Protein AF-A0A368UIX5-F1 (afdb_monomer)

Organism: NCBI:txid989

pLDDT: mean 84.3, std 13.29, range [35.0, 95.94]

Nearest PDB structures (foldseek):
  8etj-assembly1_P  TM=1.960E-01  e=3.594E+00  Schizosaccharomyces pombe

Structure (mmCIF, N/CA/C/O backbone):
data_AF-A0A368UIX5-F1
#
_entry.id   AF-A0A368UIX5-F1
#
loop_
_atom_site.group_PDB
_atom_site.id
_atom_site.type_symbol
_atom_site.label_atom_id
_atom_site.label_alt_id
_atom_site.label_comp_id
_atom_site.label_asym_id
_atom_site.label_entity_id
_atom_site.label_seq_id
_atom_site.pdbx_PDB_ins_code
_atom_site.Cartn_x
_atom_si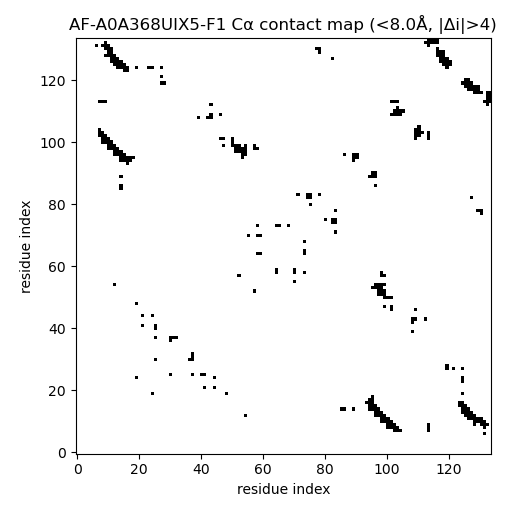te.Cartn_y
_atom_site.Cartn_z
_atom_site.occupancy
_atom_site.B_iso_or_equiv
_atom_site.auth_seq_id
_atom_site.auth_comp_id
_atom_site.auth_asym_id
_atom_site.auth_atom_id
_atom_site.pdbx_PDB_model_num
ATOM 1 N N . MET A 1 1 ? 17.077 -31.101 -7.777 1.00 35.00 1 MET A N 1
ATOM 2 C CA . MET A 1 1 ? 16.125 -31.034 -6.650 1.00 35.00 1 MET A CA 1
ATOM 3 C C . MET A 1 1 ? 16.106 -29.576 -6.275 1.00 35.00 1 MET A C 1
ATOM 5 O O . MET A 1 1 ? 16.957 -29.150 -5.507 1.00 35.00 1 MET A O 1
ATOM 9 N N . ASP A 1 2 ? 15.232 -28.815 -6.919 1.00 35.97 2 ASP A N 1
ATOM 10 C CA . ASP A 1 2 ? 15.146 -27.384 -6.670 1.00 35.97 2 ASP A CA 1
ATOM 11 C C . ASP A 1 2 ? 14.087 -27.205 -5.593 1.00 35.97 2 ASP A C 1
ATOM 13 O O . ASP A 1 2 ? 12.911 -27.507 -5.799 1.00 35.97 2 ASP A O 1
ATOM 17 N N . PHE A 1 3 ? 14.528 -26.818 -4.400 1.00 42.69 3 PHE A N 1
ATOM 18 C CA . PHE A 1 3 ? 13.613 -26.292 -3.405 1.00 42.69 3 PHE A CA 1
A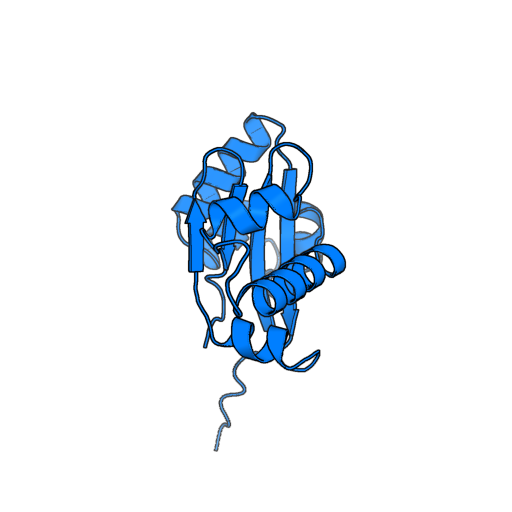TOM 1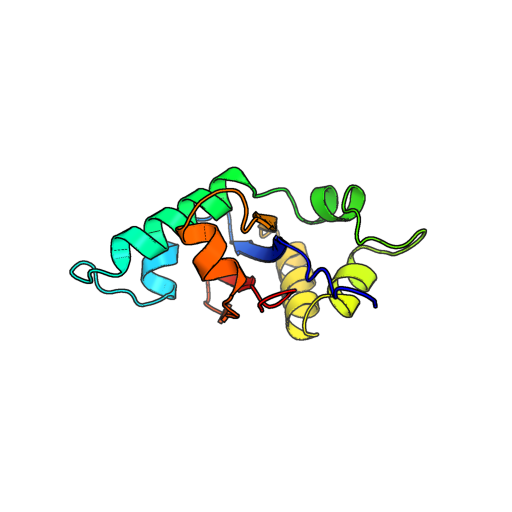9 C C . PHE A 1 3 ? 13.091 -24.972 -3.966 1.00 42.69 3 PHE A C 1
ATOM 21 O O . PHE A 1 3 ? 13.871 -24.060 -4.233 1.00 42.69 3 PHE A O 1
ATOM 28 N N . VAL A 1 4 ? 11.779 -24.885 -4.175 1.00 39.22 4 VAL A N 1
ATOM 29 C CA . VAL A 1 4 ? 11.115 -23.607 -4.415 1.00 39.22 4 VAL A CA 1
ATOM 30 C C . VAL A 1 4 ? 11.232 -22.834 -3.106 1.00 39.22 4 VAL A C 1
ATOM 32 O O . VAL A 1 4 ? 10.472 -23.063 -2.169 1.00 39.22 4 VAL A O 1
ATOM 35 N N . THR A 1 5 ? 12.240 -21.972 -2.998 1.00 37.75 5 THR A N 1
ATOM 36 C CA . THR A 1 5 ? 12.282 -20.947 -1.960 1.00 37.75 5 THR A CA 1
ATOM 37 C C . THR A 1 5 ? 11.222 -19.928 -2.341 1.00 37.75 5 THR A C 1
ATOM 39 O O . THR A 1 5 ? 11.483 -19.025 -3.136 1.00 37.75 5 THR A O 1
ATOM 42 N N . ASN A 1 6 ? 9.998 -20.126 -1.855 1.00 46.62 6 ASN A N 1
ATOM 43 C CA . ASN A 1 6 ? 9.023 -19.051 -1.879 1.00 46.62 6 ASN A CA 1
ATOM 44 C C . ASN A 1 6 ? 9.622 -17.863 -1.103 1.00 46.62 6 ASN A C 1
ATOM 46 O O . ASN A 1 6 ? 10.297 -18.058 -0.089 1.00 46.62 6 ASN A O 1
ATOM 50 N N . SER A 1 7 ? 9.452 -16.659 -1.641 1.00 51.34 7 SER A N 1
ATOM 51 C CA . SER A 1 7 ? 9.918 -15.419 -1.032 1.00 51.34 7 SER A CA 1
ATOM 52 C C . SER A 1 7 ? 9.333 -15.318 0.377 1.00 51.34 7 SER A C 1
ATOM 54 O O . SER A 1 7 ? 8.121 -15.350 0.561 1.00 51.34 7 SER A O 1
ATOM 56 N N . SER A 1 8 ? 10.189 -15.187 1.389 1.00 63.28 8 SER A N 1
ATOM 57 C CA . SER A 1 8 ? 9.812 -14.961 2.791 1.00 63.28 8 SER A CA 1
ATOM 58 C C . SER A 1 8 ? 9.274 -13.546 3.038 1.00 63.28 8 SER A C 1
ATOM 60 O O . SER A 1 8 ? 9.333 -13.045 4.159 1.00 63.28 8 SER A O 1
ATOM 62 N N . SER A 1 9 ? 8.821 -12.846 1.994 1.00 69.50 9 SER A N 1
ATOM 63 C CA . SER A 1 9 ? 8.419 -11.448 2.084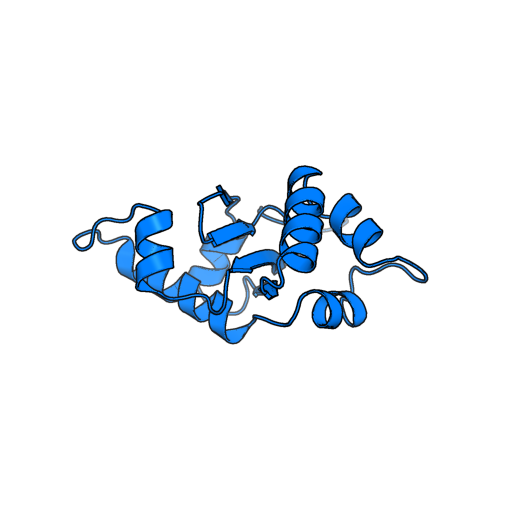 1.00 69.50 9 SER A CA 1
ATOM 64 C C . SER A 1 9 ? 7.288 -11.115 1.124 1.00 69.50 9 SER A C 1
ATOM 66 O O . SER A 1 9 ? 7.377 -11.447 -0.058 1.00 69.50 9 SER A O 1
ATOM 68 N N . THR A 1 10 ? 6.298 -10.391 1.637 1.00 79.88 10 THR A N 1
ATOM 69 C CA . THR A 1 10 ? 5.108 -9.927 0.914 1.00 79.88 10 THR A CA 1
ATOM 70 C C . THR A 1 10 ? 5.184 -8.418 0.744 1.00 79.88 10 THR A C 1
ATOM 72 O O . THR A 1 10 ? 5.405 -7.696 1.721 1.00 79.88 10 THR A O 1
ATOM 75 N N . CYS A 1 11 ? 5.027 -7.931 -0.488 1.00 86.62 11 CYS A N 1
ATOM 76 C CA . CYS A 1 11 ? 5.042 -6.500 -0.791 1.00 86.62 11 CYS A CA 1
ATOM 77 C C . CYS A 1 11 ? 3.625 -5.923 -0.720 1.00 86.62 11 CYS A C 1
ATOM 79 O O . CYS A 1 11 ? 2.659 -6.576 -1.113 1.00 86.62 11 CYS A O 1
ATOM 81 N N . PHE A 1 12 ? 3.503 -4.689 -0.235 1.00 90.88 12 PHE A N 1
ATOM 82 C CA . PHE A 1 12 ? 2.212 -4.021 -0.117 1.00 90.88 12 PHE A CA 1
ATOM 83 C C . PHE A 1 12 ? 2.249 -2.570 -0.598 1.00 90.88 12 PHE A C 1
ATOM 85 O O . PHE A 1 12 ? 3.285 -1.901 -0.556 1.00 90.88 12 PHE A O 1
ATOM 92 N N . VAL A 1 13 ? 1.082 -2.068 -1.010 1.00 93.94 13 VAL A N 1
ATOM 93 C CA . VAL A 1 13 ? 0.832 -0.662 -1.361 1.00 93.94 13 VAL A CA 1
ATOM 94 C C . VAL A 1 13 ? -0.223 -0.097 -0.420 1.00 93.94 13 VAL A C 1
ATOM 96 O O . VAL A 1 13 ? -1.287 -0.690 -0.251 1.00 93.94 13 VAL A O 1
ATOM 99 N N . ILE A 1 14 ? 0.036 1.080 0.148 1.00 94.19 14 ILE A N 1
ATOM 100 C CA . ILE A 1 14 ? -0.919 1.822 0.976 1.00 94.19 14 ILE A CA 1
ATOM 101 C C . ILE A 1 14 ? -1.082 3.234 0.420 1.00 94.19 14 ILE A C 1
ATOM 103 O O . ILE A 1 14 ? -0.111 3.960 0.222 1.00 94.19 14 ILE A O 1
ATOM 107 N N . ILE A 1 15 ? -2.326 3.647 0.200 1.00 95.25 15 ILE A N 1
ATOM 108 C CA . ILE A 1 15 ? -2.685 4.994 -0.239 1.00 95.25 15 ILE A CA 1
ATOM 109 C C . ILE A 1 15 ? -3.603 5.611 0.806 1.00 95.25 15 ILE A C 1
ATOM 111 O O . ILE A 1 15 ? -4.653 5.054 1.134 1.00 95.25 15 ILE A O 1
ATOM 115 N N . VAL A 1 16 ? -3.218 6.787 1.290 1.00 93.81 16 VAL A N 1
ATOM 116 C CA . VAL A 1 16 ? -3.944 7.559 2.305 1.00 93.81 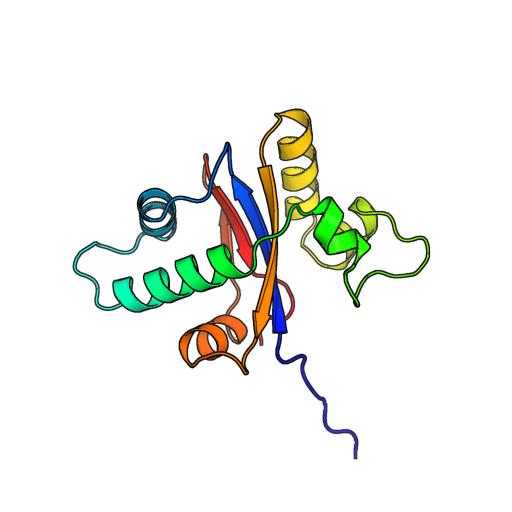16 VAL A CA 1
ATOM 117 C C . VAL A 1 16 ? -3.934 9.040 1.951 1.00 93.81 16 VAL A C 1
ATOM 119 O O . VAL A 1 16 ? -3.082 9.504 1.194 1.00 93.81 16 VAL A O 1
ATOM 122 N N . ASP A 1 17 ? -4.878 9.800 2.500 1.00 89.19 17 ASP A N 1
ATOM 123 C CA . ASP A 1 17 ? -4.933 11.247 2.266 1.00 89.19 17 ASP A CA 1
ATOM 124 C C . ASP A 1 17 ? -3.703 11.961 2.853 1.00 89.19 17 ASP A C 1
ATOM 126 O O . ASP A 1 17 ? -3.048 12.734 2.156 1.00 89.19 17 ASP A O 1
ATOM 130 N N . GLU A 1 18 ? -3.341 11.643 4.100 1.00 86.19 18 GLU A N 1
ATOM 131 C CA . GLU A 1 18 ? -2.189 12.240 4.792 1.00 86.19 18 GLU A CA 1
ATOM 132 C C . GLU A 1 18 ? -1.337 11.185 5.504 1.00 86.19 18 GLU A C 1
ATOM 134 O O . GLU A 1 18 ? -0.149 11.045 5.223 1.00 86.19 18 GLU A O 1
ATOM 139 N N . GLU A 1 19 ? -1.949 10.422 6.411 1.00 88.81 19 GLU A N 1
ATOM 140 C CA . GLU A 1 19 ? -1.269 9.454 7.267 1.00 88.81 19 GLU A CA 1
ATOM 141 C C . GLU A 1 19 ? -2.171 8.242 7.513 1.00 88.81 19 GLU A C 1
ATOM 143 O O . GLU A 1 19 ? -3.383 8.380 7.672 1.00 88.81 19 GLU A O 1
ATOM 148 N N . LEU A 1 20 ? -1.573 7.052 7.594 1.00 88.75 20 LEU A N 1
ATOM 149 C CA . LEU A 1 20 ? -2.269 5.850 8.035 1.00 88.75 20 LEU A CA 1
ATOM 150 C C . LEU A 1 20 ? -2.502 5.909 9.557 1.00 88.75 20 LEU A C 1
ATOM 152 O O . LEU A 1 20 ? -1.546 5.885 10.337 1.00 88.75 20 LEU A O 1
ATOM 156 N N . LYS A 1 21 ? -3.768 5.984 9.983 1.00 91.50 21 LYS A N 1
ATOM 157 C CA . LYS A 1 21 ? -4.174 6.035 11.399 1.00 91.50 21 LYS A CA 1
ATOM 158 C C . LYS A 1 21 ? -4.825 4.729 11.835 1.00 91.50 21 LYS A C 1
ATOM 160 O O . LYS A 1 21 ? -5.594 4.139 11.081 1.00 91.50 21 LYS A O 1
ATOM 165 N N . PHE A 1 22 ? -4.546 4.310 13.067 1.00 90.38 22 PHE A N 1
ATOM 166 C CA . PHE A 1 22 ? -4.996 3.018 13.587 1.00 90.38 22 PHE A CA 1
ATOM 167 C C . PHE A 1 22 ? -6.523 2.893 13.617 1.00 90.38 22 PHE A C 1
ATOM 169 O O . PHE A 1 22 ? -7.070 1.921 13.102 1.00 90.38 22 PHE A O 1
ATOM 176 N N . ASP A 1 23 ? -7.217 3.909 14.136 1.00 89.31 23 ASP A N 1
ATOM 177 C CA . ASP A 1 23 ? -8.683 3.895 14.226 1.00 8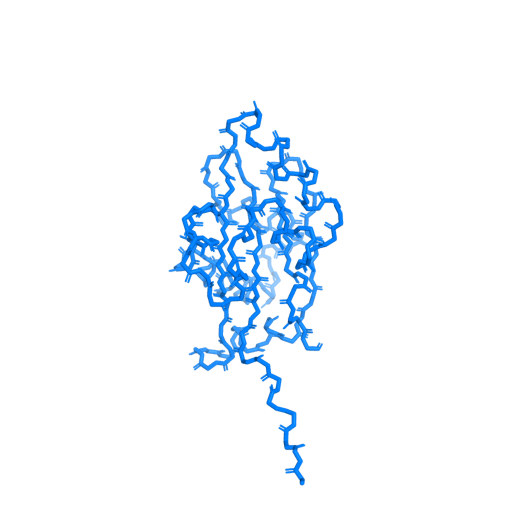9.31 23 ASP A CA 1
ATOM 178 C C . ASP A 1 23 ? -9.348 3.823 12.846 1.00 89.31 23 ASP A C 1
ATOM 180 O O . ASP A 1 23 ? -10.347 3.126 12.664 1.00 89.31 23 ASP A O 1
ATOM 184 N N . GLU A 1 24 ? -8.782 4.514 11.852 1.00 89.25 24 GLU A N 1
ATOM 185 C CA . GLU A 1 24 ? -9.279 4.458 10.478 1.00 89.25 24 GLU A CA 1
ATOM 186 C C . GLU A 1 24 ? -9.041 3.072 9.872 1.00 89.25 24 GLU A C 1
ATOM 188 O O . GLU A 1 24 ? -9.960 2.513 9.280 1.00 89.25 24 GLU A O 1
ATOM 193 N N . PHE A 1 25 ? -7.853 2.493 10.080 1.00 90.75 25 PHE A N 1
ATOM 194 C CA . PHE A 1 25 ? -7.481 1.154 9.621 1.00 90.75 25 PHE A CA 1
ATOM 195 C C . PHE A 1 25 ? -8.396 0.056 10.190 1.00 90.75 25 PHE A C 1
ATOM 197 O O . PHE A 1 25 ? -8.985 -0.717 9.435 1.00 90.75 25 PHE A O 1
ATOM 204 N N . ILE A 1 26 ? -8.588 0.021 11.510 1.00 89.88 26 ILE A N 1
ATOM 205 C CA . ILE A 1 26 ? -9.471 -0.957 12.166 1.00 89.88 26 ILE A CA 1
ATOM 206 C C . ILE A 1 26 ? -10.913 -0.816 11.678 1.00 89.88 26 ILE A C 1
ATOM 208 O O . ILE A 1 26 ? -11.584 -1.819 11.417 1.00 89.88 26 ILE A O 1
ATOM 212 N N . ASN A 1 27 ? -11.380 0.423 11.504 1.00 88.62 27 ASN A N 1
ATOM 213 C CA . ASN A 1 27 ? -12.724 0.688 11.010 1.00 88.62 27 ASN A CA 1
ATOM 214 C C . ASN A 1 27 ? -12.915 0.210 9.560 1.00 88.62 27 ASN A C 1
ATOM 216 O O . ASN A 1 27 ? -13.953 -0.376 9.259 1.00 88.62 27 ASN A O 1
ATOM 220 N N . VAL A 1 28 ? -11.932 0.405 8.668 1.00 89.56 28 VAL A N 1
ATOM 221 C CA . VAL A 1 28 ? -12.044 -0.055 7.268 1.00 89.56 28 VAL A CA 1
ATOM 222 C C . VAL A 1 28 ? -11.918 -1.571 7.116 1.00 89.56 28 VAL A C 1
ATOM 224 O O . VAL A 1 28 ? -12.536 -2.125 6.212 1.00 89.56 28 VAL A O 1
ATOM 227 N N . ILE A 1 29 ? -11.184 -2.254 8.002 1.00 86.94 29 ILE A N 1
ATOM 228 C CA . ILE A 1 29 ? -11.162 -3.729 8.047 1.00 86.94 29 ILE A CA 1
ATOM 229 C C . ILE A 1 29 ? -12.488 -4.279 8.595 1.00 86.94 29 ILE A C 1
ATOM 231 O O . ILE A 1 29 ? -12.892 -5.392 8.265 1.00 86.94 29 ILE A O 1
ATOM 235 N N . GLY A 1 30 ? -13.194 -3.499 9.419 1.00 85.12 30 GLY A N 1
ATOM 236 C CA . GLY A 1 30 ? -14.479 -3.894 9.996 1.00 85.12 30 GLY A CA 1
ATOM 237 C C . GLY A 1 30 ? -14.350 -4.775 11.241 1.00 85.12 30 GLY A C 1
ATOM 238 O O . GLY A 1 30 ? -15.287 -5.500 11.587 1.00 85.12 30 GLY A O 1
ATOM 239 N N . ILE A 1 31 ? -13.210 -4.718 11.939 1.00 82.06 31 ILE A N 1
ATOM 240 C CA . ILE A 1 31 ? -13.032 -5.412 13.218 1.00 82.06 31 ILE A CA 1
ATOM 241 C C . ILE A 1 31 ? -13.786 -4.659 14.311 1.00 82.06 31 ILE A C 1
ATOM 243 O O . ILE A 1 31 ? -13.584 -3.466 14.535 1.00 82.06 31 ILE A O 1
ATOM 247 N N . LYS A 1 32 ? -14.663 -5.369 15.026 1.00 79.62 32 LYS A N 1
ATOM 248 C CA . LYS A 1 32 ? -15.335 -4.814 16.204 1.00 79.62 32 LYS A CA 1
ATOM 249 C C . LYS A 1 32 ? -14.339 -4.627 17.345 1.00 79.62 32 LYS A C 1
ATOM 251 O O . LYS A 1 32 ? -13.451 -5.451 17.545 1.00 79.62 32 LYS A O 1
ATOM 256 N N . ASN A 1 33 ? -14.537 -3.573 18.133 1.00 71.81 33 ASN A N 1
ATOM 257 C CA . ASN A 1 33 ? -13.635 -3.208 19.228 1.00 71.81 33 ASN A CA 1
ATOM 258 C C . ASN A 1 33 ? -13.474 -4.287 20.313 1.00 71.81 33 ASN A C 1
ATOM 260 O O . ASN A 1 33 ? -12.461 -4.269 21.004 1.00 71.81 33 ASN A O 1
ATOM 264 N N . ASP A 1 34 ? -14.450 -5.183 20.463 1.00 78.81 34 ASP A N 1
ATOM 265 C CA . ASP A 1 34 ? -14.488 -6.297 21.417 1.00 78.81 34 ASP A CA 1
ATOM 266 C C . ASP A 1 34 ? -13.988 -7.631 20.827 1.00 78.81 34 ASP A C 1
ATOM 268 O O . ASP A 1 34 ? -14.048 -8.670 21.483 1.00 78.81 34 ASP A O 1
ATOM 272 N N . SER A 1 35 ? -13.501 -7.619 19.586 1.00 81.00 35 SER A N 1
ATOM 273 C CA . SER A 1 35 ? -13.010 -8.807 18.895 1.00 81.00 35 SER A CA 1
ATOM 274 C C . SER A 1 35 ? -11.610 -9.200 19.360 1.00 81.00 35 SER A C 1
ATOM 276 O O . SER A 1 35 ? -10.703 -8.371 19.381 1.00 81.00 35 SER A O 1
ATOM 278 N N . SER A 1 36 ? -11.389 -10.496 19.592 1.00 78.69 36 SER A N 1
ATOM 279 C CA . SER A 1 36 ? -10.054 -11.065 19.841 1.00 78.69 36 SER A CA 1
ATOM 280 C C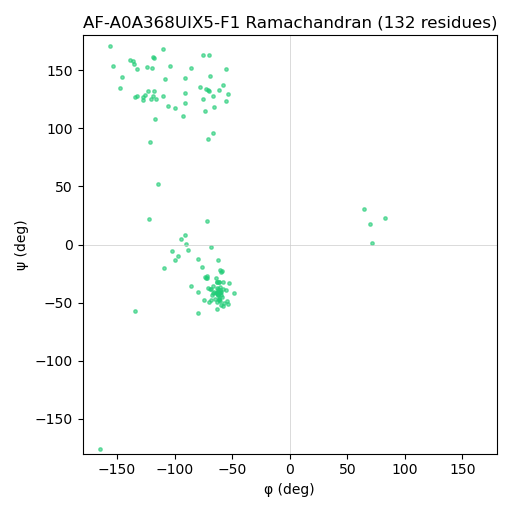 . SER A 1 36 ? -9.083 -10.898 18.663 1.00 78.69 36 SER A C 1
ATOM 282 O O . SER A 1 36 ? -7.886 -11.096 18.826 1.00 78.69 36 SER A O 1
ATOM 284 N N . PHE A 1 37 ? -9.578 -10.528 17.476 1.00 82.69 37 PHE A N 1
ATOM 285 C CA . PHE A 1 37 ? -8.739 -10.223 16.314 1.00 82.69 37 PHE A CA 1
ATOM 286 C C . PHE A 1 37 ? -8.130 -8.818 16.361 1.00 82.69 37 PHE A C 1
ATOM 288 O O . PHE A 1 37 ? -7.233 -8.533 15.573 1.00 82.69 37 PHE A O 1
ATOM 295 N N . ARG A 1 38 ? -8.585 -7.935 17.262 1.00 85.25 38 ARG A N 1
ATOM 296 C CA . ARG A 1 38 ? -8.076 -6.560 17.362 1.00 85.25 38 ARG A CA 1
ATOM 297 C C . ARG A 1 38 ? -6.557 -6.530 17.523 1.00 85.25 38 ARG A C 1
ATOM 299 O O . ARG A 1 38 ? -5.903 -5.846 16.749 1.00 85.25 38 ARG A O 1
ATOM 306 N N . ASP A 1 39 ? -6.021 -7.327 18.442 1.00 86.06 39 ASP A N 1
ATOM 307 C CA . ASP A 1 39 ? -4.586 -7.364 18.757 1.00 86.06 39 ASP A CA 1
ATOM 308 C C . ASP A 1 39 ? -3.739 -7.833 17.556 1.00 86.06 39 ASP A C 1
ATOM 310 O O . ASP A 1 39 ? -2.612 -7.377 17.345 1.00 86.06 39 ASP A O 1
ATOM 314 N N . ILE A 1 40 ? -4.302 -8.719 16.724 1.00 86.88 40 ILE A N 1
ATOM 315 C CA . ILE A 1 40 ? -3.665 -9.223 15.498 1.00 86.88 40 ILE A CA 1
ATOM 316 C C . ILE A 1 40 ? -3.564 -8.100 14.459 1.00 86.88 40 ILE A C 1
ATOM 318 O O . ILE A 1 40 ? -2.495 -7.873 13.892 1.00 86.88 40 ILE A O 1
ATOM 322 N N . TYR A 1 41 ? -4.654 -7.364 14.232 1.00 88.00 41 TYR A N 1
ATOM 323 C CA . TYR A 1 41 ? -4.658 -6.245 13.287 1.00 88.00 41 TYR A CA 1
ATOM 324 C C . TYR A 1 41 ? -3.909 -5.018 13.817 1.00 88.00 41 TYR A C 1
ATOM 326 O O . TYR A 1 41 ? -3.334 -4.271 13.035 1.00 88.00 41 TYR A O 1
ATOM 334 N N . GLU A 1 42 ? -3.851 -4.821 15.130 1.00 90.12 42 GLU A N 1
ATOM 335 C CA . GLU A 1 42 ? -2.971 -3.831 15.754 1.00 90.12 42 GLU A CA 1
ATOM 336 C C . GLU A 1 42 ? -1.505 -4.135 15.475 1.00 90.12 42 GLU A C 1
ATOM 338 O O . GLU A 1 42 ? -0.771 -3.271 14.999 1.00 90.12 42 GLU A O 1
ATOM 343 N N . SER A 1 43 ? -1.101 -5.389 15.653 1.00 89.06 43 SER A N 1
ATOM 344 C CA . SER A 1 43 ? 0.251 -5.827 15.317 1.00 89.06 43 SER A CA 1
ATOM 345 C C . SER A 1 43 ? 0.559 -5.642 13.823 1.00 89.06 43 SER A C 1
ATOM 347 O O . SER A 1 43 ? 1.630 -5.146 13.480 1.00 89.06 43 SER A O 1
ATOM 349 N N . LEU A 1 44 ? -0.390 -5.951 12.928 1.00 88.88 44 LEU A N 1
ATOM 350 C CA . LEU A 1 44 ? -0.249 -5.689 11.489 1.00 88.88 44 LEU A CA 1
ATOM 351 C C . LEU A 1 44 ? -0.110 -4.192 11.174 1.00 88.88 44 LEU A C 1
ATOM 353 O O . LEU A 1 44 ? 0.722 -3.802 10.359 1.00 88.88 44 LEU A O 1
ATOM 357 N N . PHE A 1 45 ? -0.911 -3.346 11.821 1.00 91.44 45 PHE A N 1
ATOM 358 C CA . PHE A 1 45 ? -0.853 -1.900 11.632 1.00 91.44 45 PHE A CA 1
ATOM 359 C C . PHE A 1 45 ? 0.529 -1.341 11.977 1.00 91.44 45 PHE A C 1
ATOM 361 O O . PHE A 1 45 ? 1.077 -0.536 11.220 1.00 91.44 45 PHE A O 1
ATOM 368 N N . TYR A 1 46 ? 1.099 -1.771 13.105 1.00 90.44 46 TYR A N 1
ATOM 369 C CA . TYR A 1 46 ? 2.441 -1.354 13.500 1.00 90.44 46 TYR A CA 1
ATOM 370 C C . TYR A 1 46 ? 3.514 -1.921 12.564 1.00 90.44 46 TYR A C 1
ATOM 372 O O . TYR A 1 46 ? 4.407 -1.182 12.162 1.00 90.44 46 TYR A O 1
ATOM 380 N N . ALA A 1 47 ? 3.363 -3.166 12.101 1.00 88.06 47 ALA A N 1
ATOM 381 C CA . ALA A 1 47 ? 4.264 -3.747 11.107 1.00 88.06 47 ALA A CA 1
ATOM 382 C C . ALA A 1 47 ? 4.269 -2.962 9.780 1.00 88.06 47 ALA A C 1
ATOM 384 O O . ALA A 1 47 ? 5.328 -2.781 9.176 1.00 88.06 47 ALA A O 1
ATOM 385 N N . PHE A 1 48 ? 3.113 -2.436 9.348 1.00 89.00 48 PHE A N 1
ATOM 386 C CA . PHE A 1 48 ? 3.057 -1.481 8.240 1.00 89.00 48 PHE A CA 1
ATOM 387 C C . PHE A 1 48 ? 3.797 -0.192 8.589 1.00 89.00 48 PHE A C 1
ATOM 389 O O . PHE A 1 48 ? 4.714 0.186 7.870 1.00 89.00 48 PHE A O 1
ATOM 396 N N . LYS A 1 49 ? 3.437 0.475 9.692 1.00 88.19 49 LYS A N 1
ATOM 397 C CA . LYS A 1 49 ? 4.053 1.743 10.133 1.00 88.19 49 LYS A CA 1
ATOM 398 C C . LYS A 1 49 ? 5.578 1.712 10.139 1.00 88.19 49 LYS A C 1
ATOM 400 O O . LYS A 1 49 ? 6.183 2.680 9.686 1.00 88.19 49 LYS A O 1
ATOM 405 N N . ASP A 1 50 ? 6.162 0.616 10.602 1.00 85.75 50 ASP A N 1
ATOM 406 C CA . ASP A 1 50 ? 7.610 0.479 10.746 1.00 85.75 50 ASP A CA 1
ATOM 407 C C . ASP A 1 50 ? 8.335 0.232 9.409 1.00 85.75 50 ASP A C 1
ATOM 409 O O . ASP A 1 50 ? 9.530 0.502 9.311 1.00 85.75 50 ASP A O 1
ATOM 413 N N . ASN A 1 51 ? 7.624 -0.226 8.371 1.00 82.88 51 ASN A N 1
ATOM 414 C CA . ASN A 1 51 ? 8.185 -0.593 7.062 1.00 82.88 51 ASN A CA 1
ATOM 415 C C . ASN A 1 51 ? 7.574 0.199 5.889 1.00 82.88 51 ASN A C 1
ATOM 417 O O . ASN A 1 51 ? 7.591 -0.267 4.750 1.00 82.88 51 ASN A O 1
ATOM 421 N N . LEU A 1 52 ? 6.993 1.373 6.150 1.00 88.69 52 LEU A N 1
ATOM 422 C CA . LEU A 1 52 ? 6.406 2.234 5.122 1.00 88.69 52 LEU A CA 1
ATOM 423 C C . LEU A 1 52 ? 7.431 3.239 4.590 1.00 88.69 52 LEU A C 1
ATOM 425 O O . LEU A 1 52 ? 7.905 4.112 5.316 1.00 88.69 52 LEU A O 1
ATOM 429 N N . GLU A 1 53 ? 7.671 3.194 3.285 1.00 92.06 53 GLU A N 1
ATOM 430 C CA . GLU A 1 53 ? 8.461 4.182 2.551 1.00 92.06 53 GLU A CA 1
ATOM 431 C C . GLU A 1 53 ? 7.610 4.848 1.458 1.00 92.06 53 GLU A C 1
ATOM 433 O O . GLU A 1 53 ? 6.666 4.236 0.945 1.00 92.06 53 GLU A O 1
ATOM 438 N N . PRO A 1 54 ? 7.900 6.103 1.057 1.00 94.50 54 PRO A N 1
ATOM 439 C CA . PRO A 1 54 ? 7.256 6.705 -0.106 1.00 94.50 54 PRO A CA 1
ATOM 440 C C . PRO A 1 54 ? 7.411 5.802 -1.333 1.00 94.50 54 PRO A C 1
ATOM 442 O O . PRO A 1 54 ? 8.518 5.395 -1.678 1.00 94.50 54 PRO A O 1
ATOM 445 N N . ALA A 1 55 ? 6.312 5.508 -2.030 1.00 93.50 55 ALA A N 1
ATOM 446 C CA . ALA A 1 55 ? 6.284 4.454 -3.047 1.00 93.50 55 ALA A CA 1
ATOM 447 C C . ALA A 1 55 ? 7.346 4.622 -4.149 1.00 93.50 55 ALA A C 1
ATOM 449 O O . ALA A 1 55 ? 7.975 3.655 -4.569 1.00 93.50 55 ALA A O 1
ATOM 450 N N . ARG A 1 56 ? 7.594 5.861 -4.598 1.00 92.88 56 ARG A N 1
ATOM 451 C CA . ARG A 1 56 ? 8.636 6.139 -5.601 1.00 92.88 56 ARG A CA 1
ATOM 452 C C . ARG A 1 56 ? 10.048 5.883 -5.071 1.00 92.88 56 ARG A C 1
ATOM 454 O O . ARG A 1 56 ? 10.898 5.442 -5.838 1.00 92.88 56 ARG A O 1
ATOM 461 N N . GLU A 1 57 ? 10.307 6.165 -3.799 1.00 93.25 57 GLU A N 1
ATOM 462 C CA . GLU A 1 57 ? 11.605 5.910 -3.162 1.00 93.25 57 GLU A CA 1
ATOM 463 C C . GLU A 1 57 ? 11.819 4.406 -2.995 1.00 93.25 57 GLU A C 1
ATOM 465 O O . GLU A 1 57 ? 12.815 3.882 -3.495 1.00 93.25 57 GLU A O 1
ATOM 470 N N . PHE A 1 58 ? 10.816 3.715 -2.448 1.00 92.31 58 PHE A N 1
ATOM 471 C CA . PHE A 1 58 ? 10.803 2.264 -2.289 1.00 92.31 58 PHE A CA 1
ATOM 472 C C . PHE A 1 58 ? 11.066 1.534 -3.609 1.00 92.31 58 PHE A C 1
ATOM 474 O O . PHE A 1 58 ? 11.950 0.688 -3.701 1.00 92.31 58 PHE A O 1
ATOM 481 N N . ILE A 1 59 ? 10.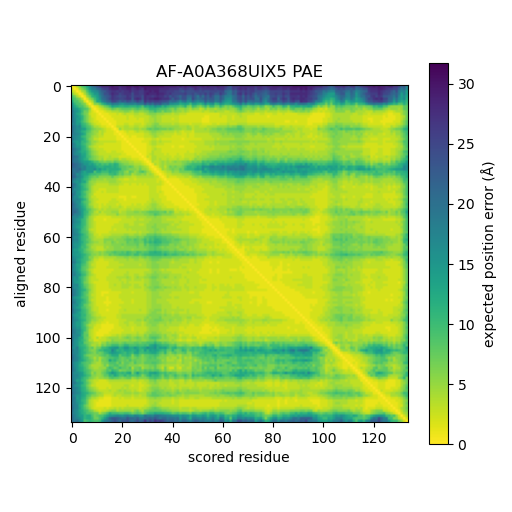329 1.870 -4.675 1.00 91.25 59 ILE A N 1
ATOM 482 C CA . ILE A 1 59 ? 10.488 1.204 -5.976 1.00 91.25 59 ILE A CA 1
ATOM 483 C C . ILE A 1 59 ? 11.890 1.443 -6.538 1.00 91.25 59 ILE A C 1
ATOM 485 O O . ILE A 1 59 ? 12.479 0.536 -7.121 1.00 91.25 59 ILE A O 1
ATOM 489 N N . ASN A 1 60 ? 12.455 2.638 -6.347 1.00 88.50 60 ASN A N 1
ATOM 490 C CA . ASN A 1 60 ? 13.780 2.956 -6.868 1.00 88.50 60 ASN A CA 1
ATOM 491 C C . ASN A 1 60 ? 14.899 2.110 -6.247 1.00 88.50 60 ASN A C 1
ATOM 493 O O . ASN A 1 60 ? 15.899 1.872 -6.924 1.00 88.50 60 ASN A O 1
ATOM 497 N N . THR A 1 61 ? 14.729 1.655 -5.007 1.00 87.31 61 THR A N 1
ATOM 498 C CA . THR A 1 61 ? 15.685 0.811 -4.273 1.00 87.31 61 THR A CA 1
ATOM 499 C C . THR A 1 61 ? 15.269 -0.664 -4.229 1.00 87.31 61 THR A C 1
ATOM 501 O O . THR A 1 61 ? 16.029 -1.513 -3.761 1.00 87.31 61 THR A O 1
ATOM 504 N N . CYS A 1 62 ? 14.080 -0.989 -4.739 1.00 84.25 62 CYS A N 1
ATOM 505 C CA . CYS A 1 62 ? 13.491 -2.314 -4.661 1.00 84.25 62 CYS A CA 1
ATOM 506 C C . CYS A 1 62 ? 14.274 -3.352 -5.478 1.00 84.25 62 CYS A C 1
ATOM 508 O O . CYS A 1 62 ? 14.461 -3.209 -6.686 1.00 84.25 62 CYS A O 1
ATOM 510 N N . ARG A 1 63 ? 14.634 -4.475 -4.841 1.00 83.75 63 ARG A N 1
ATOM 511 C CA . ARG A 1 63 ? 15.331 -5.603 -5.491 1.00 83.75 63 ARG A CA 1
ATOM 512 C C . ARG A 1 63 ? 14.556 -6.248 -6.646 1.00 83.75 63 ARG A C 1
ATOM 514 O O . ARG A 1 63 ? 15.158 -6.935 -7.464 1.00 83.75 63 ARG A O 1
ATOM 521 N N . TRP A 1 64 ? 13.232 -6.082 -6.682 1.00 84.56 64 TRP A N 1
ATOM 522 C CA . TRP A 1 64 ? 12.367 -6.639 -7.727 1.00 84.56 64 TRP A CA 1
ATOM 523 C C . TRP A 1 64 ? 12.218 -5.712 -8.935 1.00 84.56 64 TRP A C 1
ATOM 525 O O . TRP A 1 64 ? 11.559 -6.092 -9.907 1.00 84.56 64 TRP A O 1
ATOM 535 N N . ARG A 1 65 ? 12.778 -4.498 -8.878 1.00 87.19 65 ARG A N 1
ATOM 536 C CA . ARG A 1 65 ? 12.771 -3.569 -10.003 1.00 87.19 65 ARG A CA 1
ATOM 537 C C . ARG A 1 65 ? 13.740 -4.045 -11.080 1.00 87.19 65 ARG A C 1
ATOM 539 O O . ARG A 1 65 ? 14.876 -4.416 -10.790 1.00 87.19 65 ARG A O 1
ATOM 546 N N . GLN A 1 66 ? 13.284 -4.023 -12.326 1.00 90.44 66 GLN A N 1
ATOM 547 C CA . GLN A 1 66 ? 14.112 -4.355 -13.482 1.00 90.44 66 GLN A CA 1
ATOM 548 C C . GLN A 1 66 ? 14.886 -3.121 -13.970 1.00 90.44 66 GLN A C 1
ATOM 550 O O . GLN A 1 66 ? 14.450 -1.982 -13.787 1.00 90.44 66 GLN A O 1
ATOM 555 N N . ASP A 1 67 ? 16.050 -3.334 -14.587 1.00 89.19 67 ASP A N 1
ATOM 556 C CA . ASP A 1 67 ? 16.853 -2.228 -15.116 1.00 89.19 67 ASP A CA 1
ATOM 557 C C . ASP A 1 67 ? 16.075 -1.451 -16.193 1.00 89.19 67 ASP A C 1
ATOM 559 O O . ASP A 1 67 ? 15.446 -2.040 -17.072 1.00 89.19 67 ASP A O 1
ATOM 563 N N . GLY A 1 68 ? 16.081 -0.122 -16.092 1.00 88.19 68 GLY A N 1
ATOM 564 C CA . GLY A 1 68 ? 15.302 0.764 -16.964 1.00 88.19 68 GLY A CA 1
ATOM 565 C C . GLY A 1 68 ? 13.779 0.757 -16.748 1.00 88.19 68 GLY A C 1
ATOM 566 O O . GLY A 1 68 ? 13.080 1.483 -17.453 1.00 88.19 68 GLY A O 1
ATOM 567 N N . GLU A 1 69 ? 13.249 -0.006 -15.786 1.00 92.69 69 GLU A N 1
ATOM 568 C CA . GLU A 1 69 ? 11.809 -0.075 -15.507 1.00 92.69 69 GLU A CA 1
ATOM 569 C C . GLU A 1 69 ? 11.299 1.221 -14.858 1.00 92.69 69 GLU A C 1
ATOM 571 O O . GLU A 1 69 ? 11.899 1.739 -13.904 1.00 92.69 69 GLU A O 1
ATOM 576 N N . SER A 1 70 ? 10.181 1.750 -15.365 1.00 93.62 70 SER A N 1
ATOM 577 C CA . SER A 1 70 ? 9.495 2.885 -14.744 1.00 93.62 70 SER A CA 1
ATOM 578 C C . SER A 1 70 ? 8.716 2.457 -13.492 1.00 93.62 70 SER A C 1
ATOM 580 O O . SER A 1 70 ? 8.432 1.279 -13.282 1.00 93.62 70 SER A O 1
ATOM 582 N N . VAL A 1 71 ? 8.345 3.419 -12.644 1.00 92.75 71 VAL A N 1
ATOM 583 C CA . VAL A 1 71 ? 7.518 3.148 -11.452 1.00 92.75 71 VAL A CA 1
ATOM 584 C C . VAL A 1 71 ? 6.169 2.550 -11.854 1.00 92.75 71 VAL A C 1
ATOM 586 O O . VAL A 1 71 ? 5.677 1.609 -11.237 1.00 92.75 71 VAL A O 1
ATOM 589 N N . GLU A 1 72 ? 5.581 3.082 -12.916 1.00 94.56 72 GLU A N 1
ATOM 590 C CA . GLU A 1 72 ? 4.287 2.667 -13.424 1.00 94.56 72 GLU A CA 1
ATOM 591 C C . GLU A 1 72 ? 4.344 1.256 -14.028 1.00 94.56 72 GLU A C 1
ATOM 593 O O . GLU A 1 72 ? 3.420 0.470 -13.810 1.00 94.56 72 GLU A O 1
ATOM 598 N N . ASP A 1 73 ? 5.429 0.905 -14.724 1.00 94.50 73 ASP A N 1
ATOM 599 C CA . ASP A 1 73 ? 5.636 -0.448 -15.258 1.00 94.50 73 ASP A CA 1
ATOM 600 C C . ASP A 1 73 ? 5.828 -1.467 -14.128 1.00 94.50 73 ASP A C 1
ATOM 602 O O . ASP A 1 73 ? 5.204 -2.529 -14.152 1.00 94.50 73 ASP A O 1
ATOM 606 N N . PHE A 1 74 ? 6.594 -1.106 -13.091 1.00 93.06 74 PHE A N 1
ATOM 607 C CA . PHE A 1 74 ? 6.767 -1.936 -11.899 1.00 93.06 74 PHE A CA 1
ATOM 608 C C . PHE A 1 74 ? 5.420 -2.254 -11.238 1.00 93.06 74 PHE A C 1
ATOM 610 O O . PHE A 1 74 ? 5.104 -3.419 -10.993 1.00 93.06 74 PHE A O 1
ATOM 617 N N . ILE A 1 75 ? 4.592 -1.232 -10.989 1.00 92.88 75 ILE A N 1
ATOM 618 C CA . ILE A 1 75 ? 3.272 -1.419 -10.369 1.00 92.88 75 ILE A CA 1
ATOM 619 C C . ILE A 1 75 ? 2.371 -2.263 -11.273 1.00 92.88 75 ILE A C 1
ATOM 621 O O . ILE A 1 75 ? 1.701 -3.163 -10.781 1.00 92.88 75 ILE A O 1
ATOM 625 N N . SER A 1 76 ? 2.383 -2.019 -12.586 1.00 93.69 76 SER A N 1
ATOM 626 C CA . SER A 1 76 ? 1.574 -2.777 -13.553 1.00 93.69 76 SER A CA 1
ATOM 627 C C . SER A 1 76 ? 1.947 -4.256 -13.619 1.00 93.69 76 SER A C 1
ATOM 629 O O . SER A 1 76 ? 1.097 -5.093 -13.913 1.00 93.69 76 SER A O 1
ATOM 631 N N . ARG A 1 77 ? 3.225 -4.577 -13.392 1.00 92.19 77 ARG A N 1
ATOM 632 C CA . ARG A 1 77 ? 3.737 -5.947 -13.395 1.00 92.19 77 ARG A CA 1
ATOM 633 C C . ARG A 1 77 ? 3.447 -6.673 -12.088 1.00 92.19 77 ARG A C 1
ATOM 635 O O . ARG A 1 77 ? 3.151 -7.863 -12.122 1.00 92.19 77 ARG A O 1
ATOM 642 N N . MET A 1 78 ? 3.590 -5.980 -10.962 1.00 89.19 78 MET A N 1
ATOM 643 C CA . MET A 1 78 ? 3.477 -6.590 -9.637 1.00 89.19 78 MET A CA 1
ATOM 644 C C . MET A 1 78 ? 2.029 -6.646 -9.146 1.00 89.19 78 MET A C 1
ATOM 646 O O . MET A 1 78 ? 1.652 -7.622 -8.514 1.00 89.19 78 MET A O 1
ATOM 650 N N . TYR A 1 79 ? 1.208 -5.644 -9.459 1.00 91.00 79 TYR A N 1
ATOM 651 C CA . TYR A 1 79 ? -0.120 -5.471 -8.875 1.00 91.00 79 TYR A CA 1
ATOM 652 C C . TYR A 1 79 ? -1.238 -5.529 -9.925 1.00 91.00 79 TYR A C 1
ATOM 654 O O . TYR A 1 79 ? -1.005 -5.303 -11.117 1.00 91.00 79 TYR A O 1
ATOM 662 N N . PRO A 1 80 ? -2.492 -5.774 -9.503 1.00 91.56 80 PRO A N 1
ATOM 663 C CA . PRO A 1 80 ? -3.648 -5.661 -10.382 1.00 91.56 80 PRO A CA 1
ATOM 664 C C . PRO A 1 80 ? -3.743 -4.273 -11.048 1.00 91.56 80 PRO A C 1
ATOM 666 O O . PRO A 1 80 ? -3.394 -3.267 -10.425 1.00 91.56 80 PRO A O 1
ATOM 669 N N . PRO A 1 81 ? -4.323 -4.157 -12.262 1.00 93.06 81 PRO A N 1
ATOM 670 C CA . PRO A 1 81 ? -4.434 -2.879 -12.981 1.00 93.06 81 PRO A CA 1
ATOM 671 C C . PRO A 1 81 ? -5.078 -1.746 -12.169 1.00 93.06 81 PRO A C 1
ATOM 673 O O . PRO A 1 81 ? -4.687 -0.585 -12.279 1.00 93.06 81 PRO A O 1
ATOM 676 N N . LYS A 1 82 ? -6.027 -2.096 -11.295 1.00 94.19 82 LYS A N 1
ATOM 677 C CA . LYS A 1 82 ? -6.704 -1.164 -10.387 1.00 94.19 82 LYS A CA 1
ATOM 678 C C . LYS A 1 82 ? -5.732 -0.425 -9.457 1.00 94.19 82 LYS A C 1
ATOM 680 O O . LYS A 1 82 ? -5.963 0.735 -9.125 1.00 94.19 82 LYS A O 1
ATOM 685 N N . THR A 1 83 ? -4.635 -1.060 -9.061 1.00 95.19 83 THR A N 1
ATOM 686 C CA . THR A 1 83 ? -3.629 -0.468 -8.169 1.00 95.19 83 THR A CA 1
ATOM 687 C C . THR A 1 83 ? -2.841 0.617 -8.875 1.00 95.19 83 THR A C 1
ATOM 689 O O . THR A 1 83 ? -2.612 1.676 -8.295 1.00 95.19 83 THR A O 1
ATOM 692 N N . LEU A 1 84 ? -2.530 0.429 -10.160 1.00 95.75 84 LEU A N 1
ATOM 693 C CA . LEU A 1 84 ? -1.941 1.484 -10.983 1.00 95.75 84 LEU A CA 1
ATOM 694 C C . LEU A 1 84 ? -2.896 2.672 -11.158 1.00 95.75 84 LEU A C 1
ATOM 696 O O . LEU A 1 84 ? -2.466 3.824 -11.099 1.00 95.75 84 LEU A O 1
ATOM 700 N N . GLU A 1 85 ? -4.186 2.411 -11.378 1.00 95.94 85 GLU A N 1
ATOM 701 C CA . GLU A 1 85 ? -5.198 3.469 -11.487 1.00 95.94 85 GLU A CA 1
ATOM 702 C C . GLU A 1 85 ? -5.275 4.290 -10.195 1.00 95.94 85 GLU A C 1
ATOM 704 O O . GLU A 1 85 ? -5.173 5.518 -10.238 1.00 95.94 85 GLU A O 1
ATOM 709 N N . LYS A 1 86 ? -5.367 3.613 -9.043 1.00 95.56 86 LYS A N 1
ATOM 710 C CA . LYS A 1 86 ? -5.396 4.245 -7.718 1.00 95.56 86 LYS A CA 1
ATOM 711 C C . LYS A 1 86 ? -4.110 5.007 -7.417 1.00 95.56 86 LYS A C 1
ATOM 713 O O . LYS A 1 86 ? -4.184 6.110 -6.886 1.00 95.56 86 LYS A O 1
ATOM 718 N N . PHE A 1 87 ? -2.954 4.463 -7.794 1.00 95.31 87 PHE A N 1
ATOM 719 C CA . PHE A 1 87 ? -1.661 5.131 -7.666 1.00 95.31 87 PHE A CA 1
ATOM 720 C C . PHE A 1 87 ? -1.646 6.462 -8.430 1.00 95.31 87 PHE A C 1
ATOM 722 O O . PHE A 1 87 ? -1.383 7.511 -7.847 1.00 95.31 87 PHE A O 1
ATOM 729 N N . LYS A 1 88 ? -2.013 6.448 -9.718 1.00 95.06 88 LYS A N 1
ATOM 730 C CA . LYS A 1 88 ? -2.046 7.659 -10.557 1.00 95.06 88 LYS A CA 1
ATOM 731 C C . LYS A 1 88 ? -3.060 8.683 -10.051 1.00 95.06 88 LYS A C 1
ATOM 733 O O . LYS A 1 88 ? -2.774 9.878 -10.027 1.00 95.06 88 LYS A O 1
ATOM 738 N N . GLU A 1 89 ? -4.242 8.227 -9.642 1.00 95.12 89 GLU A N 1
ATOM 739 C CA . GLU A 1 89 ? -5.280 9.085 -9.067 1.00 95.12 89 GLU A CA 1
ATOM 740 C C . GLU A 1 89 ? -4.806 9.747 -7.764 1.00 95.12 89 GLU A C 1
ATOM 742 O O . GLU A 1 89 ? -5.043 10.937 -7.549 1.00 95.12 89 GLU A O 1
ATOM 747 N N . ALA A 1 90 ? -4.123 8.990 -6.904 1.00 94.38 90 ALA A N 1
ATOM 748 C CA . ALA A 1 90 ? -3.579 9.480 -5.646 1.00 94.38 90 ALA A CA 1
ATOM 749 C C . ALA A 1 90 ? -2.550 10.590 -5.874 1.00 94.38 90 ALA A C 1
ATOM 751 O O . ALA A 1 90 ? -2.664 11.654 -5.264 1.00 94.38 90 ALA A O 1
ATOM 752 N N . GLU A 1 91 ? -1.612 10.389 -6.801 1.00 92.50 91 GLU A N 1
ATOM 753 C CA . GLU A 1 91 ? -0.607 11.399 -7.141 1.00 92.50 91 GLU A CA 1
ATOM 754 C C . GLU A 1 91 ? -1.235 12.678 -7.703 1.00 92.50 91 GLU A C 1
ATOM 756 O O . GLU A 1 91 ? -0.885 13.777 -7.275 1.00 92.50 91 GLU A O 1
ATOM 761 N N . GLN A 1 92 ? -2.219 12.556 -8.599 1.00 94.12 92 GLN A N 1
ATOM 762 C CA . GLN A 1 92 ? -2.939 13.713 -9.148 1.00 94.12 92 GLN A CA 1
ATOM 763 C C . GLN A 1 92 ? -3.687 14.508 -8.072 1.00 94.12 92 GLN A C 1
ATOM 765 O O . GLN A 1 92 ? -3.828 15.726 -8.184 1.00 94.12 92 GLN A O 1
ATOM 770 N N . LYS A 1 93 ? -4.177 13.826 -7.033 1.00 93.31 93 LYS A N 1
ATOM 771 C CA . LYS A 1 93 ? -4.919 14.428 -5.918 1.00 93.31 93 LYS A CA 1
ATOM 772 C C . LYS A 1 93 ? -4.025 14.878 -4.760 1.00 93.31 93 LYS A C 1
ATOM 774 O O . LYS A 1 93 ? -4.552 15.387 -3.775 1.00 93.31 93 LYS A O 1
ATOM 779 N N . GLY A 1 94 ? -2.706 14.698 -4.859 1.00 92.38 94 GLY A N 1
ATOM 780 C CA . GLY A 1 94 ? -1.758 15.040 -3.795 1.00 92.38 94 GLY A CA 1
ATOM 781 C C . GLY A 1 94 ? -1.839 14.135 -2.560 1.00 92.38 94 GLY A C 1
ATOM 782 O O . GLY A 1 94 ? -1.335 14.514 -1.504 1.00 92.38 94 GLY A O 1
ATOM 783 N N . LYS A 1 95 ? -2.464 12.957 -2.684 1.00 93.88 95 LYS A N 1
ATOM 784 C CA . LYS A 1 95 ? -2.494 11.936 -1.631 1.00 93.88 95 LYS A CA 1
ATOM 785 C C . LYS A 1 95 ? -1.111 11.311 -1.448 1.00 93.88 95 LYS A C 1
ATOM 787 O O . LYS A 1 95 ? -0.248 11.397 -2.325 1.00 93.88 95 LYS A O 1
ATOM 792 N N . LYS A 1 96 ? -0.902 10.643 -0.316 1.00 94.31 96 LYS A N 1
ATOM 793 C CA . LYS A 1 96 ? 0.331 9.903 -0.045 1.00 94.31 96 LYS A CA 1
ATOM 794 C C . LYS A 1 96 ? 0.195 8.458 -0.501 1.00 94.31 96 LYS A C 1
ATOM 796 O O . LYS A 1 96 ? -0.776 7.782 -0.167 1.00 94.31 96 LYS A O 1
ATOM 801 N N . VAL A 1 97 ? 1.191 8.001 -1.255 1.00 95.25 97 VAL A N 1
ATOM 802 C CA . VAL A 1 97 ? 1.333 6.604 -1.663 1.00 95.25 97 VAL A CA 1
ATOM 803 C C . VAL A 1 97 ? 2.602 6.061 -1.035 1.00 95.25 97 VAL A C 1
ATOM 805 O O . VAL A 1 97 ? 3.688 6.617 -1.219 1.00 95.25 97 VAL A O 1
ATOM 808 N N . PHE A 1 98 ? 2.450 4.972 -0.306 1.00 94.81 98 PHE A N 1
ATOM 809 C CA . PHE A 1 98 ? 3.520 4.293 0.388 1.00 94.81 98 PHE A CA 1
ATOM 810 C C . PHE A 1 98 ? 3.594 2.835 -0.045 1.00 94.81 98 PHE A C 1
ATOM 812 O O . PHE A 1 98 ? 2.590 2.239 -0.445 1.00 94.81 98 PHE A O 1
ATOM 819 N N . MET A 1 99 ? 4.786 2.267 0.053 1.00 93.62 99 MET A N 1
ATOM 820 C CA . MET A 1 99 ? 5.040 0.852 -0.166 1.00 93.62 99 MET A CA 1
ATOM 821 C C . MET A 1 99 ? 5.972 0.316 0.906 1.00 93.62 99 MET A C 1
ATOM 823 O O . MET A 1 99 ? 6.700 1.074 1.546 1.00 93.62 99 MET A O 1
ATOM 827 N N . GLY A 1 100 ? 5.925 -0.994 1.090 1.00 90.06 100 GLY A N 1
ATOM 828 C CA . GLY A 1 100 ? 6.761 -1.697 2.043 1.00 90.06 100 GLY A CA 1
ATOM 829 C C . GLY A 1 100 ? 6.767 -3.192 1.777 1.00 90.06 100 GLY A C 1
ATOM 830 O O . GLY A 1 100 ? 6.167 -3.682 0.811 1.00 90.06 100 GLY A O 1
ATOM 831 N N . TRP A 1 101 ? 7.442 -3.920 2.656 1.00 85.69 101 TRP A N 1
ATOM 832 C CA . TRP A 1 101 ? 7.354 -5.371 2.725 1.00 85.69 101 TRP A CA 1
ATOM 833 C C . TRP A 1 101 ? 7.149 -5.819 4.170 1.00 85.69 101 TRP A C 1
ATOM 835 O O . TRP A 1 101 ? 7.608 -5.165 5.104 1.00 85.69 101 TRP A O 1
ATOM 845 N N . LEU A 1 102 ? 6.476 -6.951 4.344 1.00 84.62 102 LEU A N 1
ATOM 846 C CA . LEU A 1 102 ? 6.514 -7.727 5.585 1.00 84.62 102 LEU A CA 1
ATOM 847 C C . LEU A 1 102 ? 7.401 -8.950 5.378 1.00 84.62 102 LEU A C 1
ATOM 849 O O . LEU A 1 102 ? 7.558 -9.397 4.242 1.00 84.62 102 LEU A O 1
ATOM 853 N N . SER A 1 103 ? 7.988 -9.472 6.454 1.00 78.56 103 SER A N 1
ATOM 854 C CA . SER A 1 103 ? 8.847 -10.657 6.407 1.00 78.56 103 SER A CA 1
ATOM 855 C C . SER A 1 103 ? 8.333 -11.750 7.335 1.00 78.56 103 SER A C 1
ATOM 857 O O . SER A 1 103 ? 8.113 -11.525 8.527 1.00 78.56 103 SER A O 1
ATOM 859 N N . SER A 1 104 ? 8.244 -12.979 6.828 1.00 71.56 104 SER A N 1
ATOM 860 C CA . SER A 1 104 ? 7.894 -14.155 7.631 1.00 71.56 104 SER A CA 1
ATOM 861 C C . SER A 1 104 ? 8.976 -14.538 8.652 1.00 71.56 104 SER A C 1
ATOM 863 O O . SER A 1 104 ? 8.813 -15.496 9.398 1.00 71.56 104 SER A O 1
ATOM 865 N N . GLU A 1 105 ? 10.107 -13.830 8.681 1.00 70.50 105 GLU A N 1
ATOM 866 C CA . GLU A 1 105 ? 11.188 -14.044 9.650 1.00 70.50 105 GLU A CA 1
ATOM 867 C C . GLU A 1 105 ? 11.129 -13.074 10.842 1.00 70.50 105 GLU A C 1
ATOM 869 O O . GLU A 1 105 ? 11.846 -13.275 11.822 1.00 70.50 105 GLU A O 1
ATOM 874 N N . ASN A 1 106 ? 10.273 -12.045 10.795 1.00 68.62 106 ASN A N 1
ATOM 875 C CA . ASN A 1 106 ? 10.216 -11.014 11.835 1.00 68.62 106 ASN A CA 1
ATOM 876 C C . ASN A 1 106 ? 9.437 -11.468 13.075 1.00 68.62 106 ASN A C 1
ATOM 878 O O . ASN A 1 106 ? 9.960 -11.466 14.189 1.00 68.62 106 ASN A O 1
ATOM 882 N N . ASN A 1 107 ? 8.164 -11.831 12.911 1.00 74.56 107 ASN A N 1
ATOM 883 C CA . ASN A 1 107 ? 7.314 -12.281 14.012 1.00 74.56 107 ASN A CA 1
ATOM 884 C C . ASN A 1 107 ? 6.151 -13.158 13.515 1.00 74.56 107 ASN A C 1
ATOM 886 O O . ASN A 1 107 ? 5.901 -13.279 12.316 1.00 74.56 107 ASN A O 1
ATOM 890 N N . VAL A 1 108 ? 5.432 -13.782 14.456 1.00 76.62 108 VAL A N 1
ATOM 891 C CA . VAL A 1 108 ? 4.310 -14.699 14.171 1.00 76.62 108 VAL A CA 1
ATOM 892 C C . VAL A 1 108 ? 3.166 -14.003 13.427 1.00 76.62 108 VAL A C 1
ATOM 894 O O . VAL A 1 108 ? 2.502 -14.641 12.616 1.00 76.62 108 VAL A O 1
ATOM 897 N N . ILE A 1 109 ? 2.944 -12.709 13.669 1.00 77.88 109 ILE A N 1
ATOM 898 C CA . ILE A 1 109 ? 1.875 -11.950 13.015 1.00 77.88 109 ILE A CA 1
ATOM 899 C C . ILE A 1 109 ? 2.242 -11.644 11.563 1.00 77.88 109 ILE A C 1
ATOM 901 O O . ILE A 1 109 ? 1.446 -11.915 10.671 1.00 77.88 109 ILE A O 1
ATOM 905 N N . GLU A 1 110 ? 3.453 -11.157 11.303 1.00 73.81 110 GLU A N 1
ATOM 906 C CA . GLU A 1 110 ? 3.948 -10.973 9.936 1.00 73.81 110 GLU A CA 1
ATOM 907 C C . GLU A 1 110 ? 3.993 -12.299 9.182 1.00 73.81 110 GLU A C 1
ATOM 909 O O . GLU A 1 110 ? 3.581 -12.347 8.031 1.00 73.81 110 GLU A O 1
ATOM 914 N N . SER A 1 111 ? 4.394 -13.391 9.840 1.00 73.38 111 SER A N 1
ATOM 915 C CA . SER A 1 111 ? 4.353 -14.737 9.253 1.00 73.38 111 SER A CA 1
ATOM 916 C C . SER A 1 111 ? 2.939 -15.150 8.859 1.00 73.38 111 SER A C 1
ATOM 918 O O . SER A 1 111 ? 2.746 -15.706 7.785 1.00 73.38 111 SER A O 1
ATOM 920 N N . PHE A 1 112 ? 1.953 -14.872 9.718 1.00 76.06 112 PHE A N 1
ATOM 921 C CA . PHE A 1 112 ? 0.549 -15.143 9.430 1.00 76.06 112 PHE A CA 1
ATOM 922 C C . PHE A 1 112 ? 0.070 -14.324 8.227 1.00 76.06 112 PHE A C 1
ATOM 924 O O . PHE A 1 112 ? -0.479 -14.894 7.288 1.00 76.06 112 PHE A O 1
ATOM 931 N N . PHE A 1 113 ? 0.335 -13.016 8.206 1.00 79.50 113 PHE A N 1
ATOM 932 C CA . PHE A 1 113 ? -0.123 -12.164 7.110 1.00 79.50 113 PHE A CA 1
ATOM 933 C C . PHE A 1 113 ? 0.636 -12.389 5.808 1.00 79.50 113 PHE A C 1
ATOM 935 O O . PHE A 1 113 ? 0.006 -12.293 4.770 1.00 79.50 113 PHE A O 1
ATOM 942 N N . CYS A 1 114 ? 1.904 -12.809 5.824 1.00 72.88 114 CYS A N 1
ATOM 943 C CA . CYS A 1 114 ? 2.592 -13.232 4.599 1.00 72.88 114 CYS A CA 1
ATOM 944 C C . CYS A 1 114 ? 1.871 -14.402 3.903 1.00 72.88 114 CYS A C 1
ATOM 946 O O . CYS A 1 114 ? 2.026 -14.588 2.703 1.00 72.88 114 CYS A O 1
ATOM 948 N N . THR A 1 115 ? 1.063 -15.183 4.631 1.00 67.81 115 THR A N 1
ATOM 949 C CA . THR A 1 115 ? 0.224 -16.249 4.051 1.00 67.81 115 THR A CA 1
ATOM 950 C C . THR A 1 115 ? -1.181 -15.807 3.649 1.00 67.81 115 THR A C 1
ATOM 952 O O . THR A 1 115 ? -2.018 -16.645 3.325 1.00 67.81 115 THR A O 1
ATOM 955 N N . ASP A 1 116 ? -1.457 -14.507 3.695 1.00 73.38 116 ASP A N 1
ATOM 956 C CA . ASP A 1 116 ? -2.760 -13.937 3.382 1.00 73.38 116 ASP A CA 1
ATOM 957 C C . ASP A 1 116 ? -2.681 -12.997 2.169 1.00 73.38 116 ASP A C 1
ATOM 959 O O . ASP A 1 116 ? -1.622 -12.499 1.784 1.00 73.38 116 ASP A O 1
ATOM 963 N N . TYR A 1 117 ? -3.838 -12.760 1.560 1.00 81.62 117 TYR A N 1
ATOM 964 C CA . TYR A 1 117 ? -4.043 -11.851 0.440 1.00 81.62 117 TYR A CA 1
ATOM 965 C C . TYR A 1 117 ? -5.287 -11.019 0.735 1.00 81.62 117 TYR A C 1
ATOM 967 O O . TYR A 1 117 ? -6.374 -11.562 0.955 1.00 81.62 117 TYR A O 1
ATOM 975 N N . PHE A 1 118 ? -5.177 -9.692 0.675 1.00 86.62 118 PHE A N 1
ATOM 976 C CA . PHE A 1 118 ? -6.359 -8.841 0.770 1.00 86.62 118 PHE A CA 1
ATOM 977 C C . PHE A 1 118 ? -6.190 -7.489 0.079 1.00 86.62 118 PHE A C 1
ATOM 979 O O . PHE A 1 118 ? -5.097 -6.939 -0.045 1.00 86.62 118 PHE A O 1
ATOM 986 N N . ILE A 1 119 ? -7.324 -6.928 -0.344 1.00 90.38 119 ILE A N 1
ATOM 987 C CA . ILE A 1 119 ? -7.417 -5.570 -0.877 1.00 90.38 119 ILE A CA 1
ATOM 988 C C . ILE A 1 119 ? -8.507 -4.833 -0.104 1.00 90.38 119 ILE A C 1
ATOM 990 O O . ILE A 1 119 ? -9.660 -5.265 -0.070 1.00 90.38 119 ILE A O 1
ATOM 994 N N . ILE A 1 120 ? -8.151 -3.694 0.484 1.00 90.62 120 ILE A N 1
ATOM 995 C CA . ILE A 1 120 ? -9.088 -2.769 1.122 1.00 90.62 120 ILE A CA 1
ATOM 996 C C . ILE A 1 120 ? -9.238 -1.576 0.189 1.00 90.62 120 ILE A C 1
ATOM 998 O O . ILE A 1 120 ? -8.272 -0.874 -0.082 1.00 90.62 120 ILE A O 1
ATOM 1002 N N . ASP A 1 121 ? -10.454 -1.327 -0.289 1.00 91.94 121 ASP A N 1
ATOM 1003 C CA . ASP A 1 121 ? -10.774 -0.154 -1.104 1.00 91.94 121 ASP A CA 1
ATOM 1004 C C . ASP A 1 121 ? -11.873 0.656 -0.420 1.00 91.94 121 ASP A C 1
ATOM 1006 O O . ASP A 1 121 ? -13.068 0.440 -0.626 1.00 91.94 121 ASP A O 1
ATOM 1010 N N . SER A 1 122 ? -11.445 1.564 0.451 1.00 89.12 122 SER A N 1
ATOM 1011 C CA . SER A 1 122 ?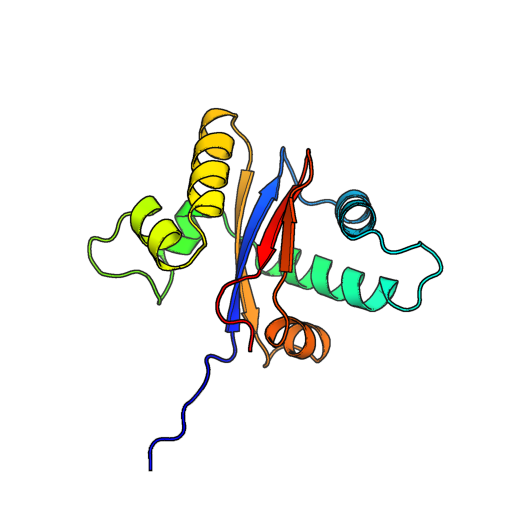 -12.302 2.514 1.149 1.00 89.12 122 SER A CA 1
ATOM 1012 C C . SER A 1 122 ? -12.070 3.934 0.637 1.00 89.12 122 SER A C 1
ATOM 1014 O O . SER A 1 122 ? -11.119 4.232 -0.080 1.00 89.12 122 SER A O 1
ATOM 1016 N N . LYS A 1 123 ? -12.956 4.857 1.021 1.00 85.44 123 LYS A N 1
ATOM 1017 C CA . LYS A 1 123 ? -12.902 6.254 0.560 1.00 85.44 123 LYS A CA 1
ATOM 1018 C C . LYS A 1 123 ? -11.573 6.957 0.894 1.00 85.44 123 LYS A C 1
ATOM 1020 O O . LYS A 1 123 ? -11.078 7.736 0.079 1.00 85.44 123 LYS A O 1
ATOM 1025 N N . ASN A 1 124 ? -11.026 6.675 2.077 1.00 86.19 124 ASN A N 1
ATOM 1026 C CA . ASN A 1 124 ? -9.869 7.385 2.637 1.00 86.19 124 ASN A CA 1
ATOM 1027 C C . ASN A 1 124 ? -8.590 6.531 2.656 1.00 86.19 124 ASN A C 1
ATOM 1029 O O . ASN A 1 124 ? -7.493 7.075 2.730 1.00 86.19 124 ASN A O 1
ATOM 1033 N N . ILE A 1 125 ? -8.737 5.204 2.588 1.00 91.81 125 ILE A N 1
ATOM 1034 C CA . ILE A 1 125 ? -7.642 4.237 2.668 1.00 91.81 125 ILE A CA 1
ATOM 1035 C C . ILE A 1 125 ? -7.815 3.238 1.530 1.00 91.81 125 ILE A C 1
ATOM 1037 O O . ILE A 1 125 ? -8.880 2.630 1.395 1.00 91.81 125 ILE A O 1
ATOM 1041 N N . TYR A 1 126 ? -6.755 3.049 0.754 1.00 94.50 126 TYR A N 1
ATOM 1042 C CA . TYR A 1 126 ? -6.609 1.912 -0.142 1.00 94.50 126 TYR A CA 1
ATOM 1043 C C . TYR A 1 126 ? -5.379 1.110 0.277 1.00 94.50 126 TYR A C 1
ATOM 1045 O O . TYR A 1 126 ? -4.306 1.687 0.442 1.00 94.50 126 TYR A O 1
ATOM 1053 N N . ILE A 1 127 ? -5.538 -0.195 0.475 1.00 93.31 127 ILE A N 1
ATOM 1054 C CA . ILE A 1 127 ? -4.445 -1.115 0.795 1.00 93.31 127 ILE A CA 1
ATOM 1055 C C . ILE A 1 127 ? -4.516 -2.258 -0.198 1.00 93.31 127 ILE A C 1
ATOM 1057 O O . ILE A 1 127 ? -5.562 -2.887 -0.340 1.00 93.31 127 ILE A O 1
ATOM 1061 N N . ASP A 1 128 ? -3.402 -2.521 -0.858 1.00 92.38 128 ASP A N 1
ATOM 1062 C CA . ASP A 1 128 ? -3.224 -3.689 -1.697 1.00 92.38 128 ASP A CA 1
ATOM 1063 C C . ASP A 1 128 ? -2.101 -4.548 -1.118 1.00 92.38 128 ASP A C 1
ATOM 1065 O O . ASP A 1 128 ? -0.928 -4.169 -1.154 1.00 92.38 128 ASP A O 1
ATOM 1069 N N . TYR A 1 129 ? -2.497 -5.686 -0.555 1.00 87.88 129 TYR A N 1
ATOM 1070 C CA . TYR A 1 129 ? -1.638 -6.714 0.014 1.00 87.88 129 TYR A CA 1
ATOM 1071 C C . TYR A 1 129 ? -1.780 -7.985 -0.840 1.00 87.88 129 TYR A C 1
ATOM 1073 O O . TYR A 1 129 ? -2.170 -9.043 -0.357 1.00 87.88 129 TYR A O 1
ATOM 1081 N N . SER A 1 130 ? -1.599 -7.854 -2.160 1.00 83.12 130 SER A N 1
ATOM 1082 C CA . SER A 1 130 ? -1.806 -8.960 -3.106 1.00 83.12 130 SER A CA 1
ATOM 1083 C C . SER A 1 130 ? -0.553 -9.689 -3.569 1.00 83.12 130 SER A C 1
ATOM 1085 O O . SER A 1 130 ? -0.660 -10.742 -4.200 1.00 83.12 130 SER A O 1
ATOM 1087 N N . VAL A 1 131 ? 0.623 -9.125 -3.315 1.00 78.44 131 VAL A N 1
ATOM 1088 C CA . VAL A 1 131 ? 1.860 -9.534 -3.982 1.00 78.44 131 VAL A CA 1
ATOM 1089 C C . VAL A 1 131 ? 2.661 -10.465 -3.100 1.00 78.44 131 VAL A C 1
ATOM 1091 O O . VAL A 1 131 ? 3.158 -10.041 -2.068 1.00 78.44 131 VAL A O 1
ATOM 1094 N N . ASP A 1 132 ? 2.860 -11.700 -3.552 1.00 65.31 132 ASP A N 1
ATOM 1095 C CA . ASP A 1 132 ? 3.588 -12.742 -2.818 1.00 65.31 132 ASP A CA 1
ATOM 1096 C C . ASP A 1 132 ? 2.897 -13.173 -1.502 1.00 65.31 132 ASP A C 1
ATOM 1098 O O . ASP A 1 132 ? 3.562 -13.570 -0.545 1.00 65.31 132 ASP A O 1
ATOM 1102 N N . GLY A 1 133 ? 1.560 -13.107 -1.445 1.00 55.66 133 GLY A N 1
ATOM 1103 C CA . GLY A 1 133 ? 0.771 -13.868 -0.465 1.00 55.66 133 GLY A CA 1
ATOM 1104 C C . GLY A 1 133 ? 0.811 -15.362 -0.815 1.00 55.66 133 GLY A C 1
ATOM 1105 O O . GLY A 1 133 ? 0.671 -15.708 -1.991 1.00 55.66 133 GLY A O 1
ATOM 1106 N N . TRP A 1 134 ? 1.087 -16.227 0.168 1.00 44.25 134 TRP A N 1
ATOM 1107 C CA . TRP A 1 134 ? 1.291 -17.674 -0.045 1.00 44.25 134 TRP A CA 1
ATOM 1108 C C . TRP A 1 134 ? 0.037 -18.437 -0.491 1.00 44.25 134 TRP A C 1
ATOM 1110 O O . TRP A 1 134 ? -1.075 -18.106 -0.029 1.00 44.25 134 TRP A O 1
#

Mean predicted aligned error: 6.24 Å

Secondary structure (DSSP, 8-state):
-------SEEEEEEEESS---HHHHHHHHT--TT-TTHHHHHHHHHHHHHT-EEHHHHHHH-TTPPTT--HHHHHHHHS-HHHHHHHHHHHHTT-EEEEEEEETTT-HHHHHHHT--EEEE-SSEEEEEEET--

Radius of gyration: 15.02 Å; Cα contacts (8 Å, |Δi|>4): 191; chains: 1; bounding box: 32×46×38 Å

Foldseek 3Di:
DDDPPQAQKFKKKKWFQEDDDLVVQCVLVPDDPPDPCSVLVVVVSVLCVVFKDQQQVCQVPPPPHDPPDDSLNSCVVFHPPVSSVVVVVCVVSVITMIMGMQGLPPDPSSVVCLQDFDWGDDPGMTMGRHGNRD

Sequence (134 aa):
MDFVTNSSSTCFVIIVDEELKFDEFINVIGIKNDSSFRDIYESLFYAFKDNLEPAREFINTCRWRQDGESVEDFISRMYPPKTLEKFKEAEQKGKKVFMGWLSSENNVIESFFCTDYFIIDSKNIYIDYSVDGW

Solvent-accessible surface area (backbone atoms only — not comparable to full-atom values): 7684 Å² total; per-residue (Å²): 136,81,77,82,77,70,71,60,46,20,42,36,41,41,35,26,65,78,67,92,47,68,72,60,51,42,57,73,74,62,63,54,94,87,41,87,60,48,68,57,52,49,53,49,52,49,53,46,67,78,36,60,33,53,35,72,60,40,51,74,71,35,88,86,54,56,90,93,59,49,74,68,56,50,40,54,72,66,41,61,69,66,53,44,52,51,50,55,52,30,58,77,69,66,30,41,53,27,25,37,56,47,36,48,82,75,43,75,64,38,34,52,52,33,51,39,69,51,72,47,85,52,98,63,43,36,36,41,36,64,32,59,38,99